Protein AF-A0A959NER2-F1 (afdb_monomer_lite)

Sequence (77 aa):
MKQTGWYIVFALILIGELVGIQTQNITLQYICKPMIVPVVMGFLLTALKCQIAGKAKWIIAALIFSWMGDILLLFES

pLDDT: mean 78.89, std 8.02, range [53.22, 89.0]

Secondary structure (DSSP, 8-state):
--HHHHHHHHHHHHHHHHHHHHTT-HHHHHHHHHHHHHHHHHHHHHHTTT---HHHHHHHHHHHHHHHHHHHHHHT-

Structure (mmCIF, N/CA/C/O backbone):
data_AF-A0A959NER2-F1
#
_entry.id   AF-A0A959NER2-F1
#
loop_
_atom_site.group_PDB
_atom_site.id
_atom_site.type_symbol
_atom_site.label_atom_id
_atom_site.label_alt_id
_atom_site.label_comp_id
_atom_site.label_asym_id
_atom_site.label_entity_id
_atom_site.label_seq_id
_atom_site.pdbx_PDB_ins_code
_atom_site.Cartn_x
_atom_site.Cartn_y
_atom_site.Cartn_z
_atom_site.occupancy
_atom_site.B_iso_or_equiv
_atom_site.auth_seq_id
_atom_site.auth_comp_id
_atom_site.auth_asym_id
_atom_site.auth_atom_id
_atom_site.pdbx_PDB_model_num
ATOM 1 N N . MET A 1 1 ? -0.989 3.234 -14.929 1.00 53.25 1 MET A N 1
ATOM 2 C CA . MET A 1 1 ? -1.239 4.621 -14.466 1.00 53.25 1 MET A CA 1
ATOM 3 C C . MET A 1 1 ? 0.052 5.420 -14.607 1.00 53.25 1 MET A C 1
ATOM 5 O O . MET A 1 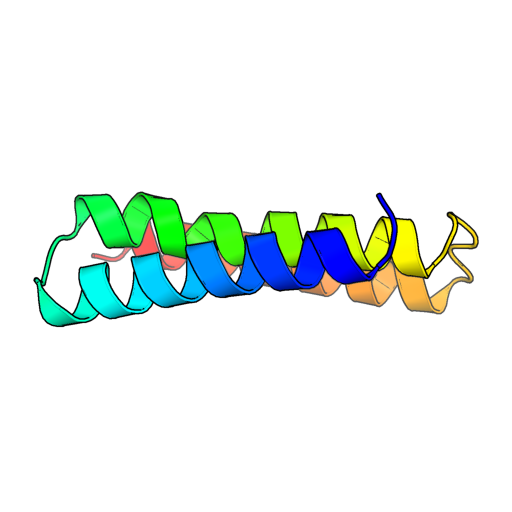1 ? 1.110 4.839 -14.390 1.00 53.25 1 MET A O 1
ATOM 9 N N . LYS A 1 2 ? 0.009 6.711 -14.979 1.00 60.00 2 LYS A N 1
ATOM 10 C CA . LYS A 1 2 ? 1.184 7.592 -14.794 1.00 60.00 2 LYS A CA 1
ATOM 11 C C . LYS A 1 2 ? 1.533 7.608 -13.299 1.00 60.00 2 LYS A C 1
ATOM 13 O O . LYS A 1 2 ? 0.615 7.535 -12.485 1.00 60.00 2 LYS A O 1
ATOM 18 N N . GLN A 1 3 ? 2.821 7.690 -12.948 1.00 66.44 3 GLN A N 1
ATOM 19 C CA . GLN A 1 3 ? 3.305 7.613 -11.555 1.00 66.44 3 GLN A CA 1
ATOM 20 C C . GLN A 1 3 ? 2.526 8.539 -10.599 1.00 66.44 3 GLN A C 1
ATOM 22 O O . GLN A 1 3 ? 2.236 8.152 -9.474 1.00 66.44 3 GLN A O 1
ATOM 27 N N . THR A 1 4 ? 2.065 9.692 -11.092 1.00 76.19 4 THR A N 1
ATOM 28 C CA . THR A 1 4 ? 1.198 10.653 -10.389 1.00 76.19 4 THR A CA 1
ATOM 29 C C . THR A 1 4 ? -0.077 10.047 -9.788 1.00 76.19 4 THR A C 1
ATOM 31 O O . THR A 1 4 ? -0.471 10.428 -8.692 1.00 76.19 4 THR A O 1
ATOM 34 N N . GLY A 1 5 ? -0.723 9.090 -10.461 1.00 80.81 5 GLY A N 1
ATOM 35 C CA . GLY A 1 5 ? -1.987 8.513 -9.989 1.00 80.81 5 GLY A CA 1
ATOM 36 C C . GLY A 1 5 ? -1.836 7.641 -8.740 1.00 80.81 5 GLY A C 1
ATOM 37 O O . GLY A 1 5 ? -2.733 7.613 -7.905 1.00 80.81 5 GLY A O 1
ATOM 38 N N . TRP A 1 6 ? -0.688 6.982 -8.574 1.00 78.50 6 TRP A N 1
ATOM 39 C CA . TRP A 1 6 ? -0.403 6.180 -7.382 1.00 78.50 6 TRP A CA 1
ATOM 40 C C . TRP A 1 6 ? -0.203 7.043 -6.140 1.00 78.50 6 TRP A C 1
ATOM 42 O O . TRP A 1 6 ? -0.686 6.679 -5.074 1.00 78.50 6 TRP A O 1
ATOM 52 N N . TYR A 1 7 ? 0.439 8.207 -6.283 1.00 80.88 7 TYR A N 1
ATOM 53 C CA . TYR A 1 7 ? 0.608 9.145 -5.172 1.00 80.88 7 TYR A CA 1
ATOM 54 C C . TYR A 1 7 ? -0.732 9.680 -4.661 1.00 80.88 7 TYR A C 1
ATOM 56 O O . TYR A 1 7 ? -0.903 9.820 -3.456 1.00 80.88 7 TYR A O 1
ATOM 64 N N . ILE A 1 8 ? -1.698 9.924 -5.554 1.00 85.62 8 ILE A N 1
ATOM 65 C CA . ILE A 1 8 ? -3.044 10.375 -5.169 1.00 85.62 8 ILE A CA 1
ATOM 66 C C . ILE A 1 8 ? -3.781 9.277 -4.395 1.00 85.62 8 ILE A C 1
ATOM 68 O O . ILE A 1 8 ? -4.341 9.548 -3.337 1.00 85.62 8 ILE A O 1
ATOM 72 N N . VAL A 1 9 ? -3.751 8.035 -4.891 1.00 84.62 9 VAL A N 1
ATOM 73 C CA . VAL A 1 9 ? -4.371 6.892 -4.200 1.00 84.62 9 VAL A CA 1
ATOM 74 C C . VAL A 1 9 ? -3.729 6.676 -2.830 1.00 84.62 9 VAL A C 1
ATOM 76 O O . VAL A 1 9 ? -4.437 6.532 -1.839 1.00 84.62 9 VAL A O 1
ATOM 79 N N . PHE A 1 10 ? -2.399 6.719 -2.756 1.00 84.88 10 PHE A N 1
ATOM 80 C CA . PHE A 1 10 ? -1.667 6.593 -1.500 1.00 84.88 10 PHE A CA 1
ATOM 81 C C . PHE A 1 10 ? -2.029 7.710 -0.513 1.00 84.88 10 PHE A C 1
ATOM 83 O O . PHE A 1 10 ? -2.341 7.425 0.639 1.00 84.88 10 PHE A O 1
ATOM 90 N N . ALA A 1 11 ? -2.065 8.965 -0.969 1.00 86.50 11 ALA A N 1
ATOM 91 C CA . ALA A 1 11 ? -2.447 10.101 -0.135 1.00 86.50 11 ALA A CA 1
ATOM 92 C C . ALA A 1 11 ? -3.879 9.968 0.407 1.00 86.50 11 ALA A C 1
ATOM 94 O O . ALA A 1 11 ? -4.103 10.224 1.586 1.00 86.50 11 ALA A O 1
ATOM 95 N N . LEU A 1 12 ? -4.837 9.524 -0.414 1.00 86.88 12 LEU A N 1
ATOM 96 C CA . LEU A 1 12 ? -6.220 9.306 0.025 1.00 86.88 12 LEU A CA 1
ATOM 97 C C . LEU A 1 12 ? -6.325 8.223 1.105 1.00 86.88 12 LEU A C 1
ATOM 99 O O . LEU A 1 12 ? -7.047 8.407 2.083 1.00 86.88 12 LEU A O 1
ATOM 103 N N . ILE A 1 13 ? -5.595 7.117 0.953 1.00 85.38 13 ILE A N 1
ATOM 104 C CA . ILE A 1 13 ? -5.599 6.022 1.932 1.00 85.38 13 ILE A CA 1
ATOM 105 C C . ILE A 1 13 ? -4.946 6.465 3.242 1.00 85.38 13 ILE A C 1
ATOM 107 O O . ILE A 1 13 ? -5.477 6.171 4.308 1.00 85.38 13 ILE A O 1
ATOM 111 N N . LEU A 1 14 ? -3.850 7.223 3.165 1.00 85.12 14 LEU A N 1
ATOM 112 C CA . LEU A 1 14 ? -3.147 7.754 4.333 1.00 85.12 14 LEU A CA 1
ATOM 113 C C . LEU A 1 14 ? -4.023 8.759 5.098 1.00 85.12 14 LEU A C 1
ATOM 115 O O . LEU A 1 14 ? -4.122 8.696 6.320 1.00 85.12 14 LEU A O 1
ATOM 119 N N . ILE A 1 15 ? -4.740 9.637 4.387 1.00 87.50 15 ILE A N 1
ATOM 120 C CA . ILE A 1 15 ? -5.739 10.524 5.003 1.00 87.50 15 ILE A CA 1
ATOM 121 C C . ILE A 1 15 ? -6.840 9.700 5.683 1.00 87.50 15 ILE A C 1
ATOM 123 O O . ILE A 1 15 ? -7.199 9.993 6.822 1.00 87.50 15 ILE A O 1
ATOM 127 N N . GLY A 1 16 ? -7.351 8.657 5.021 1.00 82.19 16 GLY A N 1
ATOM 128 C CA . GLY A 1 16 ? -8.346 7.751 5.597 1.00 82.19 16 GLY A CA 1
ATOM 129 C C . GLY A 1 16 ? -7.860 7.064 6.875 1.00 82.19 16 GLY A C 1
ATOM 130 O O . GLY A 1 16 ? -8.593 7.016 7.860 1.00 82.19 16 GLY A O 1
ATOM 131 N N . GLU A 1 17 ? -6.607 6.609 6.900 1.00 82.00 17 GLU A N 1
ATOM 132 C CA . GLU A 1 17 ? -6.000 6.014 8.091 1.00 82.00 17 GLU A CA 1
ATOM 133 C C . GLU A 1 17 ? -5.874 7.029 9.234 1.00 82.00 17 GLU A C 1
ATOM 135 O O . GLU A 1 17 ? -6.295 6.740 10.353 1.00 82.00 17 GLU A O 1
ATOM 140 N N . LEU A 1 18 ? -5.375 8.239 8.960 1.00 84.38 18 LEU A N 1
ATOM 141 C CA . LEU A 1 18 ? -5.258 9.303 9.964 1.00 84.38 18 LEU A CA 1
ATOM 142 C C . LEU A 1 18 ? -6.618 9.674 10.562 1.0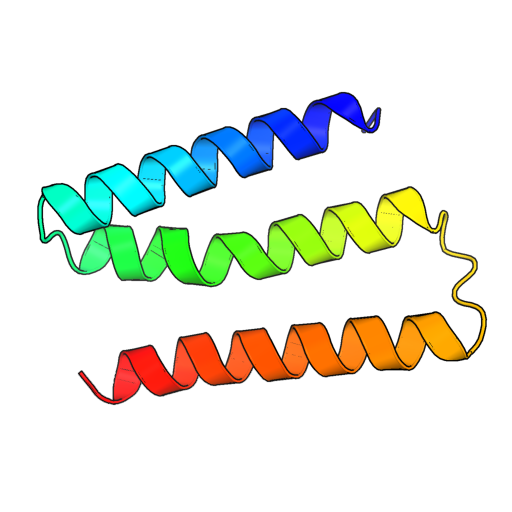0 84.38 18 LEU A C 1
ATOM 144 O O . LEU A 1 18 ? -6.738 9.832 11.778 1.00 84.38 18 LEU A O 1
ATOM 148 N N . VAL A 1 19 ? -7.656 9.761 9.728 1.00 86.25 19 VAL A N 1
ATOM 149 C CA . VAL A 1 19 ? -9.033 9.985 10.186 1.00 86.25 19 VAL A CA 1
ATOM 150 C C . VAL A 1 19 ? -9.524 8.802 11.024 1.00 86.25 19 VAL A C 1
ATOM 152 O O . VAL A 1 19 ? -10.147 9.015 12.063 1.00 86.25 19 VAL A O 1
ATOM 155 N N . GLY A 1 20 ? -9.211 7.563 10.641 1.00 81.50 20 GLY A N 1
ATOM 156 C CA . GLY A 1 20 ? -9.557 6.355 11.399 1.00 81.50 20 GLY A CA 1
ATOM 157 C C . GLY A 1 20 ? -8.880 6.285 12.768 1.00 81.50 20 GLY A C 1
ATOM 158 O O . GLY A 1 20 ? -9.499 5.867 13.748 1.00 81.50 20 GLY A O 1
ATOM 159 N N . ILE A 1 21 ? -7.633 6.750 12.865 1.00 81.94 21 ILE A N 1
ATOM 160 C CA . ILE A 1 21 ? -6.896 6.890 14.129 1.00 81.94 21 ILE A CA 1
ATOM 161 C C . ILE A 1 21 ? -7.546 7.958 15.006 1.00 81.94 21 ILE A C 1
ATOM 163 O O . ILE A 1 21 ? -7.831 7.712 16.180 1.00 81.94 21 ILE A O 1
ATOM 167 N N . GLN A 1 22 ? -7.829 9.129 14.434 1.00 86.81 22 GLN A N 1
ATOM 168 C CA . GLN A 1 22 ? -8.376 10.257 15.184 1.00 86.81 22 GLN A CA 1
ATOM 169 C C . GLN A 1 22 ? -9.808 9.995 15.675 1.00 86.81 22 GLN A C 1
ATOM 171 O O . GLN A 1 22 ? -10.163 10.384 16.783 1.00 86.81 22 GLN A O 1
ATOM 176 N N . THR A 1 23 ? -10.618 9.291 14.884 1.00 85.62 23 THR A N 1
ATOM 177 C CA . THR A 1 23 ? -11.995 8.914 15.249 1.00 85.62 23 THR A CA 1
ATOM 178 C C . THR A 1 23 ? -12.080 7.636 16.087 1.00 85.62 23 THR A C 1
ATOM 180 O O . THR A 1 23 ? -13.186 7.225 16.428 1.00 85.62 23 THR A O 1
ATOM 183 N N . GLN A 1 24 ? -10.941 7.001 16.415 1.00 78.50 24 GLN A N 1
ATOM 184 C CA . GLN A 1 24 ? -10.871 5.700 17.105 1.00 78.50 24 GLN A CA 1
ATOM 185 C C . GLN A 1 24 ? -11.749 4.629 16.432 1.00 78.50 24 GLN A C 1
ATOM 187 O O . GLN A 1 24 ? -12.263 3.710 17.068 1.00 78.50 24 GLN A O 1
ATOM 192 N N . ASN A 1 25 ? -11.950 4.758 15.119 1.00 76.50 25 ASN A N 1
ATOM 193 C CA . ASN A 1 25 ? -12.858 3.908 14.376 1.00 76.50 25 ASN A CA 1
ATOM 194 C C . ASN A 1 25 ? -12.101 2.672 13.891 1.00 76.50 25 ASN A C 1
ATOM 196 O O . ASN A 1 25 ? -11.419 2.695 12.862 1.00 76.50 25 ASN A O 1
ATOM 200 N N . ILE A 1 26 ? -12.217 1.602 14.675 1.00 77.50 26 ILE A N 1
ATOM 201 C CA . ILE A 1 26 ? -11.493 0.338 14.500 1.00 77.50 26 ILE A CA 1
ATOM 202 C C . ILE A 1 26 ? -11.733 -0.234 13.099 1.00 77.50 26 ILE A C 1
ATOM 204 O O . ILE A 1 26 ? -10.790 -0.666 12.447 1.00 77.50 26 ILE A O 1
ATOM 208 N N . THR A 1 27 ? -12.962 -0.142 12.583 1.00 77.25 27 THR A N 1
ATOM 209 C CA . THR A 1 27 ? -13.319 -0.600 11.232 1.00 77.25 27 THR A CA 1
ATOM 210 C C . THR A 1 27 ? -12.563 0.162 10.145 1.00 77.25 27 THR A C 1
ATOM 212 O O . THR A 1 27 ? -12.094 -0.434 9.178 1.00 77.25 27 THR A O 1
ATOM 215 N N . LEU A 1 28 ? -12.415 1.482 10.300 1.00 73.94 28 LEU A N 1
ATOM 216 C CA . LEU A 1 28 ? -11.709 2.314 9.327 1.00 73.94 28 LEU A CA 1
ATOM 217 C C . LEU A 1 28 ? -10.202 2.026 9.351 1.00 73.94 28 LEU A C 1
ATOM 219 O O . LEU A 1 28 ? -9.579 1.926 8.297 1.00 73.94 28 LEU A O 1
ATOM 223 N N . GLN A 1 29 ? -9.634 1.809 10.541 1.00 75.38 29 GLN A N 1
ATOM 224 C CA . GLN A 1 29 ? -8.243 1.376 10.689 1.00 75.38 29 GLN A CA 1
ATOM 225 C C . GLN A 1 29 ? -8.016 -0.011 10.078 1.00 75.38 29 GLN A C 1
ATOM 227 O O . GLN A 1 29 ? -7.057 -0.192 9.335 1.00 75.38 29 GLN A O 1
ATOM 232 N N . TYR A 1 30 ? -8.931 -0.956 10.301 1.00 78.75 30 TYR A N 1
ATOM 233 C CA . TYR A 1 30 ? -8.864 -2.311 9.750 1.00 78.75 30 TYR A CA 1
ATOM 234 C C . TYR A 1 30 ? -8.902 -2.363 8.220 1.00 78.75 30 TYR A C 1
ATOM 236 O O . TYR A 1 30 ? -8.433 -3.332 7.635 1.00 78.75 30 TYR A O 1
ATOM 244 N N . ILE A 1 31 ? -9.460 -1.346 7.562 1.00 78.25 31 ILE A N 1
ATOM 245 C CA . ILE A 1 31 ? -9.527 -1.273 6.097 1.00 78.25 31 ILE A CA 1
ATOM 246 C C . ILE A 1 31 ? -8.357 -0.453 5.548 1.00 78.25 31 ILE A C 1
ATOM 248 O O . ILE A 1 31 ? -7.653 -0.905 4.645 1.00 78.25 31 ILE A O 1
ATOM 252 N N . CYS A 1 32 ? -8.126 0.747 6.088 1.00 76.56 32 CYS A N 1
ATOM 253 C CA . CYS A 1 32 ? -7.126 1.672 5.557 1.00 76.56 32 CYS A CA 1
ATOM 254 C C . CYS A 1 32 ? -5.696 1.176 5.788 1.00 76.56 32 CYS A C 1
ATOM 256 O O . CYS A 1 32 ? -4.893 1.208 4.858 1.00 76.56 32 CYS A O 1
ATOM 258 N N . LYS A 1 33 ? -5.396 0.656 6.981 1.00 76.19 33 LYS A N 1
ATOM 259 C CA . LYS A 1 33 ? -4.052 0.217 7.375 1.00 76.19 33 LYS A CA 1
ATOM 260 C C . LYS A 1 33 ? -3.507 -0.906 6.474 1.00 76.19 33 LYS A C 1
ATOM 262 O O . LYS A 1 33 ? -2.455 -0.715 5.860 1.00 76.19 33 LYS A O 1
ATOM 267 N N . PRO A 1 34 ? -4.229 -2.023 6.239 1.00 80.81 34 PRO A N 1
ATOM 268 C CA . PRO A 1 34 ? -3.760 -3.055 5.318 1.00 80.81 34 PRO A CA 1
ATOM 269 C C . PRO A 1 34 ? -3.885 -2.673 3.838 1.00 80.81 34 PRO A C 1
ATOM 271 O O . PRO A 1 34 ? -3.310 -3.378 3.017 1.00 80.81 34 PRO A O 1
ATOM 274 N N . MET A 1 35 ? -4.590 -1.596 3.460 1.00 79.44 35 MET A N 1
ATOM 275 C CA . MET A 1 35 ? -4.647 -1.113 2.067 1.00 79.44 35 MET A CA 1
ATOM 276 C C . MET A 1 35 ? -3.403 -0.326 1.640 1.00 79.44 35 MET A C 1
ATOM 278 O O . MET A 1 35 ? -3.122 -0.239 0.442 1.00 79.44 35 MET A O 1
ATOM 282 N N . ILE A 1 36 ? -2.627 0.208 2.585 1.00 82.38 36 ILE A N 1
ATOM 283 C CA . ILE A 1 36 ? -1.408 0.974 2.291 1.00 82.38 36 ILE A CA 1
ATOM 284 C C . ILE A 1 36 ? -0.370 0.099 1.594 1.00 82.38 36 ILE A C 1
ATOM 286 O O . ILE A 1 36 ? 0.179 0.480 0.557 1.00 82.38 36 ILE A O 1
ATOM 290 N N . VAL A 1 37 ? -0.130 -1.101 2.120 1.00 83.38 37 VAL A N 1
ATOM 291 C CA . VAL A 1 37 ? 0.939 -1.972 1.622 1.00 83.38 37 VAL A CA 1
ATOM 292 C C . VAL A 1 37 ? 0.672 -2.511 0.204 1.00 83.38 37 VAL A C 1
ATOM 294 O O . VAL A 1 37 ? 1.577 -2.416 -0.627 1.00 83.38 37 VAL A O 1
ATOM 297 N N . PRO A 1 38 ? -0.541 -2.979 -0.162 1.00 84.12 38 PRO A N 1
ATOM 298 C CA . PRO A 1 38 ? -0.897 -3.339 -1.538 1.00 84.12 38 PRO A CA 1
ATOM 299 C C . PRO A 1 38 ? -0.740 -2.186 -2.533 1.00 84.12 38 PRO A C 1
ATOM 301 O O . PRO A 1 38 ? -0.350 -2.402 -3.681 1.00 84.12 38 PRO A O 1
ATOM 304 N N . VAL A 1 39 ? -1.004 -0.950 -2.106 1.00 84.81 39 VAL A N 1
ATOM 305 C CA . VAL A 1 39 ? -0.888 0.237 -2.964 1.00 84.81 39 VAL A CA 1
ATOM 306 C C . VAL A 1 39 ? 0.571 0.602 -3.197 1.00 84.81 39 VAL A C 1
ATOM 308 O O . VAL A 1 39 ? 0.963 0.858 -4.336 1.00 84.81 39 VAL A O 1
ATOM 311 N N . VAL A 1 40 ? 1.404 0.537 -2.158 1.00 82.75 40 VAL A N 1
ATOM 312 C CA . VAL A 1 40 ? 2.861 0.682 -2.291 1.00 82.75 40 VAL A CA 1
ATOM 313 C C . VAL A 1 40 ? 3.441 -0.444 -3.148 1.00 82.75 40 VAL A C 1
ATOM 315 O O . VAL A 1 40 ? 4.292 -0.192 -4.000 1.00 82.75 40 VAL A O 1
ATOM 318 N N . MET A 1 41 ? 2.950 -1.673 -2.991 1.00 83.56 41 MET A N 1
ATOM 319 C CA . MET A 1 41 ? 3.373 -2.823 -3.789 1.00 83.56 41 MET A CA 1
ATOM 320 C C . MET A 1 41 ? 3.023 -2.645 -5.269 1.00 83.56 41 MET A C 1
ATOM 322 O O . MET A 1 41 ? 3.884 -2.816 -6.132 1.00 83.56 41 MET A O 1
ATOM 326 N N . GLY A 1 42 ? 1.787 -2.242 -5.570 1.00 81.88 42 GLY A N 1
ATOM 327 C CA . GLY A 1 42 ? 1.348 -1.921 -6.925 1.00 81.88 42 GLY A CA 1
ATOM 328 C C . GLY A 1 42 ? 2.164 -0.781 -7.538 1.00 81.88 42 GLY A C 1
ATOM 329 O O . GLY A 1 42 ? 2.643 -0.902 -8.668 1.00 81.88 42 GLY A O 1
ATOM 330 N N . PHE A 1 43 ? 2.424 0.284 -6.773 1.00 83.12 43 PHE A N 1
ATOM 331 C CA . PHE A 1 43 ? 3.312 1.366 -7.194 1.00 83.12 43 PHE A CA 1
ATOM 332 C C . PHE A 1 43 ? 4.710 0.844 -7.537 1.00 83.12 43 PHE A C 1
ATOM 334 O O . PHE A 1 43 ? 5.196 1.107 -8.637 1.00 83.12 43 PHE A O 1
ATOM 341 N N . LEU A 1 44 ? 5.322 0.051 -6.655 1.00 81.00 44 LEU A N 1
ATOM 342 C CA . LEU A 1 44 ? 6.665 -0.501 -6.833 1.00 81.00 44 LEU A CA 1
ATOM 343 C C . LEU A 1 44 ? 6.752 -1.394 -8.082 1.00 81.00 44 LEU A C 1
ATOM 345 O O . LEU A 1 44 ? 7.688 -1.259 -8.870 1.00 81.00 44 LEU A O 1
ATOM 349 N N . LEU A 1 45 ? 5.739 -2.230 -8.327 1.00 79.44 45 LEU A N 1
ATOM 350 C CA . LEU A 1 45 ? 5.637 -3.059 -9.532 1.00 79.44 45 LEU A CA 1
ATOM 351 C C . LEU A 1 45 ? 5.524 -2.218 -10.813 1.00 79.44 45 LEU A C 1
ATOM 353 O O . LEU A 1 45 ? 6.183 -2.523 -11.811 1.00 79.44 45 LEU A O 1
ATOM 357 N N . THR A 1 46 ? 4.735 -1.136 -10.791 1.00 78.62 46 THR A N 1
ATOM 358 C CA . THR A 1 46 ? 4.630 -0.231 -11.949 1.00 78.62 46 THR A CA 1
ATOM 359 C C . THR A 1 46 ? 5.884 0.616 -12.165 1.00 78.62 46 THR A C 1
ATOM 361 O O . THR A 1 46 ? 6.264 0.857 -13.311 1.00 78.62 46 THR A O 1
ATOM 364 N N . ALA A 1 47 ? 6.555 1.034 -11.089 1.00 76.56 47 ALA A N 1
ATOM 365 C CA . ALA A 1 47 ? 7.784 1.819 -11.138 1.00 76.56 47 ALA A CA 1
ATOM 366 C C . ALA A 1 47 ? 8.964 0.995 -11.670 1.00 76.56 47 ALA A C 1
ATOM 368 O O . ALA A 1 47 ? 9.757 1.497 -12.462 1.00 76.56 47 ALA A O 1
ATOM 369 N N . LEU A 1 48 ? 9.033 -0.288 -11.309 1.00 76.69 48 LEU A N 1
ATOM 370 C CA . LEU A 1 48 ? 10.059 -1.217 -11.786 1.00 76.69 48 LEU A CA 1
ATOM 371 C C . LEU A 1 48 ? 9.794 -1.751 -13.205 1.00 76.69 48 LEU A C 1
ATOM 373 O O . LEU A 1 48 ? 10.600 -2.533 -13.704 1.00 76.69 48 LEU A O 1
ATOM 377 N N . LYS A 1 49 ? 8.686 -1.364 -13.867 1.00 66.00 49 LYS A N 1
ATOM 378 C CA . LYS A 1 49 ? 8.283 -1.834 -15.213 1.00 66.00 49 LYS A CA 1
ATOM 379 C C . LYS A 1 49 ? 8.463 -3.350 -15.410 1.00 66.00 49 LYS A C 1
ATOM 381 O O . LYS A 1 49 ? 8.867 -3.797 -16.480 1.00 66.00 49 LYS A O 1
ATOM 386 N N . CYS A 1 50 ? 8.201 -4.149 -14.374 1.00 59.38 50 CYS A N 1
ATOM 387 C CA . CYS A 1 50 ? 8.388 -5.603 -14.397 1.00 59.38 50 CYS A CA 1
ATOM 388 C C . CYS A 1 50 ? 9.837 -6.098 -14.669 1.00 59.38 50 CYS A C 1
ATOM 390 O O . CYS A 1 50 ? 10.053 -7.301 -14.812 1.00 59.38 50 CYS A O 1
ATOM 392 N N . GLN A 1 51 ? 10.854 -5.223 -14.670 1.00 60.28 51 GLN A N 1
ATOM 393 C CA . GLN A 1 51 ? 12.268 -5.614 -14.623 1.00 60.28 51 GLN A CA 1
ATOM 394 C C . GLN A 1 51 ? 12.672 -5.877 -13.173 1.00 60.28 51 GLN A C 1
ATOM 396 O O . GLN A 1 51 ? 13.367 -5.102 -12.516 1.00 60.28 51 GLN A O 1
ATOM 401 N N . ILE A 1 52 ? 12.207 -7.006 -12.648 1.00 61.44 52 ILE A N 1
ATOM 402 C CA . ILE A 1 52 ? 12.552 -7.452 -11.302 1.00 61.44 52 ILE A CA 1
ATOM 403 C C . ILE A 1 52 ? 13.962 -8.070 -11.346 1.00 61.44 52 ILE A C 1
ATOM 405 O O . ILE A 1 52 ? 14.139 -9.291 -11.340 1.00 61.44 52 ILE A O 1
ATOM 409 N N . ALA A 1 53 ? 14.991 -7.222 -11.413 1.00 67.12 53 ALA A N 1
ATOM 410 C CA . ALA A 1 53 ? 16.367 -7.635 -11.148 1.00 67.12 53 ALA A CA 1
ATOM 411 C C . ALA A 1 53 ? 16.455 -8.187 -9.712 1.00 67.12 53 ALA A C 1
ATOM 413 O O . ALA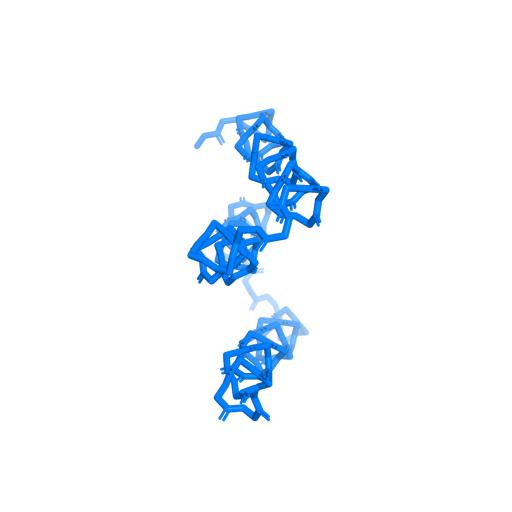 A 1 53 ? 15.752 -7.708 -8.825 1.00 67.12 53 ALA A O 1
ATOM 414 N N . GLY A 1 54 ? 17.293 -9.203 -9.470 1.00 69.00 54 GLY A N 1
ATOM 415 C CA . GLY A 1 54 ? 17.218 -10.098 -8.298 1.00 69.00 54 GLY A CA 1
ATOM 416 C C . GLY A 1 54 ? 16.998 -9.453 -6.917 1.00 69.00 54 GLY A C 1
ATOM 417 O O . GLY A 1 54 ? 16.323 -10.048 -6.083 1.00 69.00 54 GLY A O 1
ATOM 418 N N . LYS A 1 55 ? 17.479 -8.224 -6.683 1.00 68.75 55 LYS A N 1
ATOM 419 C CA . LYS A 1 55 ? 17.273 -7.471 -5.429 1.00 68.75 55 LYS A CA 1
ATOM 420 C C . LYS A 1 55 ? 15.826 -7.002 -5.210 1.00 68.75 55 LYS A C 1
ATOM 422 O O . LYS A 1 55 ? 15.362 -6.987 -4.077 1.00 68.75 55 LYS A O 1
ATOM 427 N N . ALA A 1 56 ? 15.088 -6.679 -6.271 1.00 75.25 56 ALA A N 1
ATOM 428 C CA . ALA A 1 56 ? 13.693 -6.244 -6.174 1.00 75.25 56 ALA A CA 1
ATOM 429 C C . ALA A 1 56 ? 12.760 -7.356 -5.657 1.00 75.25 56 ALA A C 1
ATOM 431 O O . ALA A 1 56 ? 11.764 -7.064 -5.005 1.00 75.25 56 ALA A O 1
ATOM 432 N N . LYS A 1 57 ? 13.120 -8.630 -5.874 1.00 78.94 57 LYS A N 1
ATOM 433 C CA . LYS A 1 57 ? 12.387 -9.796 -5.348 1.00 78.94 57 LYS A CA 1
ATOM 434 C C . LYS A 1 57 ? 12.374 -9.808 -3.820 1.00 78.94 57 LYS A C 1
ATOM 436 O O . LYS A 1 57 ? 11.336 -10.054 -3.219 1.00 78.94 57 LYS A O 1
ATOM 441 N N . TRP A 1 58 ? 13.513 -9.484 -3.208 1.00 84.19 58 TRP A N 1
ATOM 442 C CA . TRP A 1 58 ? 13.659 -9.401 -1.755 1.00 84.19 58 TRP A CA 1
ATOM 443 C C . TRP A 1 58 ? 12.897 -8.220 -1.163 1.00 84.19 58 TRP A C 1
ATOM 445 O O . TRP A 1 58 ? 12.294 -8.364 -0.108 1.00 84.19 58 TRP A O 1
ATOM 455 N N . ILE A 1 59 ? 12.865 -7.083 -1.866 1.00 82.69 59 ILE A N 1
ATOM 456 C CA . ILE A 1 59 ? 12.067 -5.921 -1.452 1.00 82.69 59 ILE A CA 1
ATOM 457 C C . ILE A 1 59 ? 10.578 -6.276 -1.453 1.00 82.69 59 ILE A C 1
ATOM 459 O O . ILE A 1 59 ? 9.887 -6.003 -0.479 1.00 82.69 59 ILE A O 1
ATOM 463 N N . ILE A 1 60 ? 10.090 -6.934 -2.509 1.00 82.19 60 ILE A N 1
ATOM 464 C CA . ILE A 1 60 ? 8.692 -7.380 -2.586 1.00 82.19 60 ILE A CA 1
ATOM 465 C C . ILE A 1 60 ? 8.392 -8.410 -1.490 1.00 82.19 60 ILE A C 1
ATOM 467 O O . ILE A 1 60 ? 7.368 -8.296 -0.825 1.00 82.19 60 ILE A O 1
ATOM 471 N N . ALA A 1 61 ? 9.285 -9.376 -1.254 1.00 85.06 61 ALA A N 1
ATOM 472 C CA . ALA A 1 61 ? 9.112 -10.376 -0.200 1.00 85.06 61 ALA A CA 1
ATOM 473 C C . ALA A 1 61 ? 9.071 -9.748 1.204 1.00 85.06 61 ALA A C 1
ATOM 475 O O . ALA A 1 61 ? 8.189 -10.080 1.991 1.00 85.06 61 ALA A O 1
ATOM 476 N N . ALA A 1 62 ? 9.967 -8.801 1.501 1.00 86.56 62 ALA A N 1
ATOM 477 C CA . ALA A 1 62 ? 9.958 -8.054 2.759 1.00 86.56 62 ALA A CA 1
ATOM 478 C C . ALA A 1 62 ? 8.681 -7.214 2.917 1.00 86.56 62 ALA A C 1
ATOM 480 O O . ALA A 1 62 ? 8.137 -7.121 4.013 1.00 86.56 62 ALA A O 1
ATOM 481 N N . LEU A 1 63 ? 8.167 -6.651 1.819 1.00 86.38 63 LEU A N 1
ATOM 482 C CA . LEU A 1 63 ? 6.925 -5.882 1.815 1.00 86.38 63 LEU A CA 1
ATOM 483 C C . LEU A 1 63 ? 5.694 -6.770 2.074 1.00 86.38 63 LEU A C 1
ATOM 485 O O . LEU A 1 63 ? 4.828 -6.391 2.856 1.00 86.38 63 LEU A O 1
ATOM 489 N N . ILE A 1 64 ? 5.636 -7.970 1.478 1.00 86.75 64 ILE A N 1
ATOM 490 C CA . ILE A 1 64 ? 4.600 -8.978 1.778 1.00 86.75 64 ILE A CA 1
ATOM 491 C C . ILE A 1 64 ? 4.687 -9.403 3.246 1.00 86.75 64 ILE A C 1
ATOM 493 O O . ILE A 1 64 ? 3.668 -9.481 3.925 1.00 86.75 64 ILE A O 1
ATOM 497 N N . PHE A 1 65 ? 5.899 -9.654 3.743 1.00 89.00 65 PHE A N 1
ATOM 498 C CA . PHE A 1 65 ? 6.116 -10.042 5.132 1.00 89.00 65 PHE A CA 1
ATOM 499 C C . PHE A 1 65 ? 5.660 -8.947 6.110 1.00 89.00 65 PHE A C 1
ATOM 501 O O . PHE A 1 65 ? 4.955 -9.246 7.068 1.00 89.00 65 PHE A O 1
ATOM 508 N N . SER A 1 66 ? 5.980 -7.679 5.827 1.00 86.31 66 SER A N 1
ATOM 509 C CA . SER A 1 66 ? 5.490 -6.527 6.598 1.00 86.31 66 SER A CA 1
ATOM 510 C C . SER A 1 66 ? 3.964 -6.459 6.610 1.00 86.31 66 SER A C 1
ATOM 512 O O . SER A 1 66 ? 3.374 -6.294 7.670 1.00 86.31 66 SER A O 1
ATOM 514 N N . TRP A 1 67 ? 3.320 -6.652 5.454 1.00 87.25 67 TRP A N 1
ATOM 515 C CA . TRP A 1 67 ? 1.859 -6.646 5.346 1.00 87.25 67 TRP A CA 1
ATOM 516 C C . TRP A 1 67 ? 1.198 -7.758 6.160 1.00 87.25 67 TRP A C 1
ATOM 518 O O . TRP A 1 67 ? 0.200 -7.528 6.838 1.00 87.25 67 TRP A O 1
ATOM 528 N N . MET A 1 68 ? 1.763 -8.968 6.117 1.00 85.00 68 MET A N 1
ATOM 529 C CA . MET A 1 68 ? 1.286 -10.073 6.946 1.00 85.00 68 MET A CA 1
ATOM 530 C C . MET A 1 68 ? 1.456 -9.764 8.434 1.00 85.00 68 MET A C 1
ATOM 532 O O . MET A 1 68 ? 0.566 -10.091 9.211 1.00 85.00 68 MET A 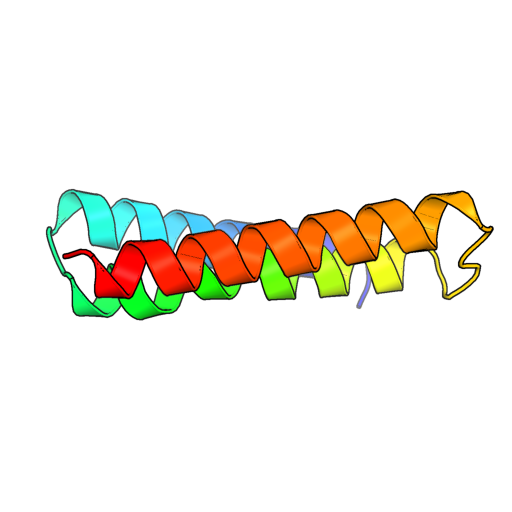O 1
ATOM 536 N N . GLY A 1 69 ? 2.554 -9.111 8.822 1.00 84.00 69 GLY A N 1
ATOM 537 C CA . GLY A 1 69 ? 2.758 -8.617 10.183 1.00 84.00 69 GLY A CA 1
ATOM 538 C C . GLY A 1 69 ? 1.685 -7.614 10.611 1.00 84.00 69 GLY A C 1
ATOM 539 O O . GLY A 1 69 ?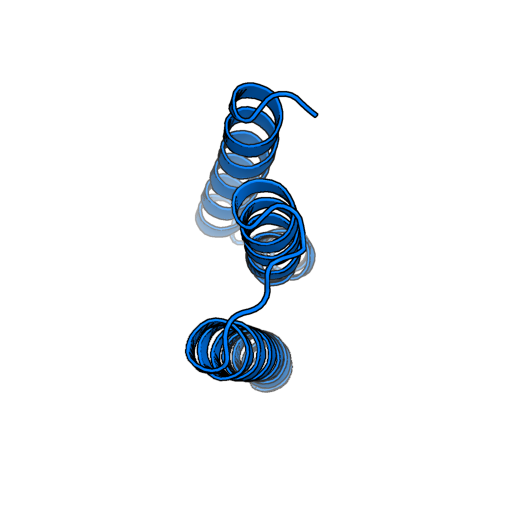 1.103 -7.780 11.677 1.00 84.00 69 GLY A O 1
ATOM 540 N N . ASP A 1 70 ? 1.360 -6.634 9.763 1.00 82.44 70 ASP A N 1
ATOM 541 C CA . ASP A 1 70 ? 0.291 -5.661 10.030 1.00 82.44 70 ASP A CA 1
ATOM 542 C C . ASP A 1 70 ? -1.083 -6.331 10.182 1.00 82.44 70 ASP A C 1
ATOM 544 O O . ASP A 1 70 ? -1.864 -5.949 11.051 1.00 82.44 70 ASP A O 1
ATOM 548 N N . ILE A 1 71 ? -1.374 -7.356 9.375 1.00 82.31 71 ILE A N 1
ATOM 549 C CA . ILE A 1 71 ? -2.605 -8.149 9.495 1.00 82.31 71 ILE A CA 1
ATOM 550 C C . ILE A 1 71 ? -2.608 -8.971 10.786 1.00 82.31 71 ILE A C 1
ATOM 552 O O . ILE A 1 71 ? -3.626 -9.026 11.466 1.00 82.31 71 ILE A O 1
ATOM 556 N N . LEU A 1 72 ? -1.494 -9.611 11.140 1.00 83.44 72 LEU A N 1
ATOM 557 C CA . LEU A 1 72 ? -1.387 -10.404 12.366 1.00 83.44 72 LEU A CA 1
ATOM 558 C C . LEU A 1 72 ? -1.532 -9.533 13.618 1.00 83.44 72 LEU A C 1
ATOM 560 O O . LEU A 1 72 ? -2.251 -9.919 14.532 1.00 83.44 72 LEU A O 1
ATOM 564 N N . LEU A 1 73 ? -0.931 -8.340 13.625 1.00 79.62 73 LEU A N 1
ATOM 565 C CA . LEU 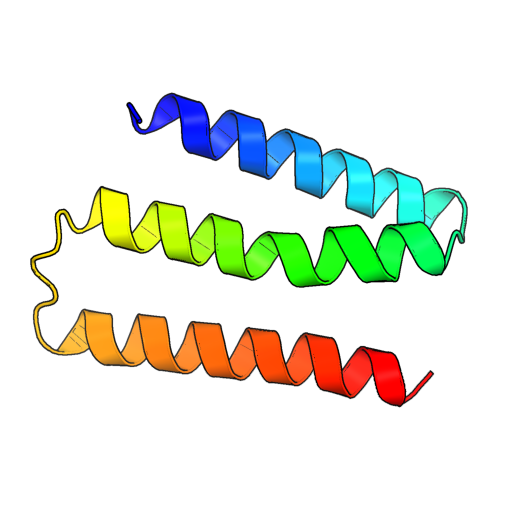A 1 73 ? -1.068 -7.357 14.705 1.00 79.62 73 LEU A CA 1
ATOM 566 C C . LEU A 1 73 ? -2.510 -6.875 14.888 1.00 79.62 73 LEU A C 1
ATOM 568 O O . LEU A 1 73 ? -2.898 -6.522 15.997 1.00 79.62 73 LEU A O 1
ATOM 572 N N . LEU A 1 74 ? -3.313 -6.864 13.821 1.00 74.50 74 LEU A N 1
ATOM 573 C CA . LEU A 1 74 ? -4.737 -6.562 13.926 1.00 74.50 74 LEU A CA 1
ATOM 574 C C . LEU A 1 74 ? -5.500 -7.663 14.686 1.00 74.50 74 LEU A C 1
ATOM 576 O O . LEU A 1 74 ? -6.456 -7.346 15.378 1.00 74.50 74 LEU A O 1
ATOM 580 N N . PHE A 1 75 ? -5.083 -8.932 14.623 1.00 76.56 75 PHE A N 1
ATOM 581 C CA . PHE A 1 75 ? -5.716 -10.022 15.385 1.00 76.56 75 PHE A CA 1
ATOM 582 C C . PHE A 1 75 ? -5.276 -10.094 16.854 1.00 76.56 75 PHE A C 1
ATOM 584 O O . PHE A 1 75 ? -5.872 -10.842 17.627 1.00 76.56 75 PHE A O 1
ATOM 591 N N . GLU A 1 76 ? -4.233 -9.355 17.236 1.00 70.06 76 GLU A N 1
ATOM 592 C CA . GLU A 1 76 ? -3.753 -9.268 18.621 1.00 70.06 76 GLU A CA 1
ATOM 593 C C . GLU A 1 76 ? -4.510 -8.203 19.448 1.00 70.06 76 GLU A C 1
ATOM 595 O O . GLU A 1 76 ? -4.295 -8.095 20.654 1.00 70.06 76 GLU A O 1
ATOM 600 N N . SER A 1 77 ? -5.418 -7.439 18.821 1.00 53.22 77 SER A N 1
ATOM 601 C CA . SER A 1 77 ? -6.329 -6.488 19.484 1.00 53.22 77 SER A CA 1
ATOM 602 C C . SER A 1 77 ? -7.630 -7.133 19.949 1.00 53.22 77 SER A C 1
ATOM 604 O O . SER A 1 77 ? -8.065 -6.823 21.078 1.00 53.22 77 SER A O 1
#

Foldseek 3Di:
DPLVVLVVVLVVLVVQCVVCVVVVPLVSVLPSVLVNLVSVLVSLCVVCVVVCDPVNVVVSVVSVVVSVVSVVVSVVD

Radius of gyration: 13.97 Å; chains: 1; bounding box: 31×21×35 Å